Protein AF-A0A075WF54-F1 (afdb_monomer)

pLDDT: mean 79.25, std 18.61, range [44.06, 97.56]

Mean predicted aligned error: 13.79 Å

Nearest PDB structures (foldseek):
  7bg0-assembly2_D  TM=6.593E-01  e=1.078E-01  Escherichia coli K-12
  7ffw-assembly1_A  TM=6.593E-01  e=3.622E-01  Salmonella enterica
  4hi0-assembly1_F  TM=4.135E-01  e=1.727E-01  Helicobacter pylori 26695
  6les-assembly2_Y  TM=5.781E-01  e=9.295E-01  Escherichia coli K-12
  4h6d-assembly4_E  TM=5.576E-01  e=1.822E+00  Saccharomyces cerevisiae

Radius of gyration: 27.82 Å; Cα contacts (8 Å, |Δi|>4): 77; chains: 1; bounding box: 36×32×85 Å

Structure (mmCIF, N/CA/C/O backbone):
data_AF-A0A075WF54-F1
#
_entry.id   AF-A0A075WF54-F1
#
loop_
_atom_site.group_PDB
_atom_site.id
_atom_site.type_symbol
_atom_site.label_atom_id
_atom_site.label_alt_id
_atom_site.label_comp_id
_atom_site.label_asym_id
_atom_site.label_entity_id
_atom_site.label_seq_id
_atom_site.pdbx_PDB_ins_code
_atom_site.Cartn_x
_atom_site.Cartn_y
_atom_site.Cartn_z
_atom_site.occupancy
_atom_site.B_iso_or_equiv
_atom_site.auth_seq_id
_atom_site.auth_comp_id
_atom_site.auth_asym_id
_atom_site.auth_atom_id
_atom_site.pdbx_PDB_model_num
ATOM 1 N N . MET A 1 1 ? -9.597 9.636 71.394 1.00 44.06 1 MET A N 1
ATOM 2 C CA . MET A 1 1 ? -9.321 10.263 70.079 1.00 44.06 1 MET A CA 1
ATOM 3 C C . MET A 1 1 ? -7.889 10.801 70.082 1.00 44.06 1 MET A C 1
ATOM 5 O O . MET A 1 1 ? -7.624 11.693 70.884 1.00 44.06 1 MET A O 1
ATOM 9 N N . PRO A 1 2 ? -6.939 10.265 69.292 1.00 48.75 2 PRO A N 1
ATOM 10 C CA . PRO A 1 2 ? -5.568 10.771 69.297 1.00 48.75 2 PRO A CA 1
ATOM 11 C C . PRO A 1 2 ? -5.488 12.082 68.504 1.00 48.75 2 PRO A C 1
ATOM 13 O O . PRO A 1 2 ? -5.883 12.140 67.342 1.00 48.75 2 PRO A O 1
ATOM 16 N N . ARG A 1 3 ? -4.985 13.148 69.136 1.00 51.97 3 ARG A N 1
ATOM 17 C CA . ARG A 1 3 ? -4.821 14.472 68.519 1.00 51.97 3 ARG A CA 1
ATOM 18 C C . ARG A 1 3 ? -3.663 14.448 67.515 1.00 51.97 3 ARG A C 1
ATOM 20 O O . ARG A 1 3 ? -2.526 14.148 67.869 1.00 51.97 3 ARG A O 1
ATOM 27 N N . LEU A 1 4 ? -3.961 14.759 66.255 1.00 55.91 4 LEU A N 1
ATOM 28 C CA . LEU A 1 4 ? -2.984 14.855 65.170 1.00 55.91 4 LEU A CA 1
ATOM 29 C C . LEU A 1 4 ? -2.220 16.181 65.280 1.00 55.91 4 LEU A C 1
ATOM 31 O O . LEU A 1 4 ? -2.729 17.245 64.938 1.00 55.91 4 LEU A O 1
ATOM 35 N N . THR A 1 5 ? -0.988 16.129 65.783 1.00 66.94 5 THR A N 1
ATOM 36 C CA . THR A 1 5 ? -0.117 17.306 65.895 1.00 66.94 5 THR A CA 1
ATOM 37 C C . THR A 1 5 ? 0.575 17.589 64.558 1.00 66.94 5 THR A C 1
ATOM 39 O O . THR A 1 5 ? 1.062 16.666 63.903 1.00 66.94 5 THR A O 1
ATOM 42 N N . ARG A 1 6 ? 0.675 18.877 64.188 1.00 57.94 6 ARG A N 1
ATOM 43 C CA . ARG A 1 6 ? 1.196 19.433 62.912 1.00 57.94 6 ARG A CA 1
ATOM 44 C C . ARG A 1 6 ? 2.512 18.822 62.390 1.00 57.94 6 ARG A C 1
ATOM 46 O O . ARG A 1 6 ? 2.779 18.858 61.197 1.00 57.94 6 ARG A O 1
ATOM 53 N N . ARG A 1 7 ? 3.308 18.196 63.260 1.00 54.88 7 ARG A N 1
ATOM 54 C CA . ARG A 1 7 ? 4.573 17.516 62.927 1.00 54.88 7 ARG A CA 1
ATOM 55 C C . ARG A 1 7 ? 4.382 16.196 62.161 1.00 54.88 7 ARG A C 1
ATOM 57 O O . ARG A 1 7 ? 5.291 15.783 61.455 1.00 54.88 7 ARG A O 1
ATOM 64 N N . ARG A 1 8 ? 3.202 15.564 62.234 1.00 53.66 8 ARG A N 1
ATOM 65 C CA . ARG A 1 8 ? 2.876 14.354 61.448 1.00 53.66 8 ARG A CA 1
ATOM 66 C C . ARG A 1 8 ? 2.476 14.661 59.998 1.00 53.66 8 ARG A C 1
ATOM 68 O O . ARG A 1 8 ? 2.565 13.776 59.159 1.00 53.66 8 ARG A O 1
ATOM 75 N N . PHE A 1 9 ? 2.092 15.904 59.695 1.00 49.25 9 PHE A N 1
ATOM 76 C CA . PHE A 1 9 ? 1.715 16.326 58.339 1.00 49.25 9 PHE A CA 1
ATOM 77 C C . PHE A 1 9 ? 2.932 16.493 57.415 1.00 49.25 9 PHE A C 1
ATOM 79 O O . PHE A 1 9 ? 2.877 16.132 56.245 1.00 49.25 9 PHE A O 1
ATOM 86 N N . ILE A 1 10 ? 4.061 16.967 57.955 1.00 54.34 10 ILE A N 1
ATOM 87 C CA . ILE A 1 10 ? 5.295 17.181 57.180 1.00 54.34 10 ILE A CA 1
ATOM 88 C C . ILE A 1 10 ? 5.972 15.842 56.826 1.00 54.34 10 ILE A C 1
ATOM 90 O O . ILE A 1 10 ? 6.534 15.703 55.744 1.00 54.34 10 ILE A O 1
ATOM 94 N N . GLY A 1 11 ? 5.844 14.821 57.683 1.00 47.84 11 GLY A N 1
ATOM 95 C CA . GLY A 1 11 ? 6.368 13.478 57.403 1.00 47.84 11 GLY A CA 1
ATOM 96 C C . GLY A 1 11 ? 5.648 12.745 56.263 1.00 47.84 11 GLY A C 1
ATOM 97 O O . GLY A 1 11 ? 6.269 11.943 55.574 1.00 47.84 11 GLY A O 1
ATOM 98 N N . LEU A 1 12 ? 4.365 13.042 56.018 1.00 51.84 12 LEU A N 1
ATOM 99 C CA . LEU A 1 12 ? 3.593 12.404 54.944 1.00 51.84 12 LEU A CA 1
ATOM 100 C C . LEU A 1 12 ? 3.890 13.026 53.566 1.00 51.84 12 LEU A C 1
ATOM 102 O O . LEU A 1 12 ? 3.935 12.317 52.565 1.00 51.84 12 LEU A O 1
ATOM 106 N N . ALA A 1 13 ? 4.156 14.337 53.514 1.00 48.44 13 ALA A N 1
ATOM 107 C CA . ALA A 1 13 ? 4.501 15.041 52.275 1.00 48.44 13 ALA A CA 1
ATOM 108 C C . ALA A 1 13 ? 5.890 14.648 51.731 1.00 48.44 13 ALA A C 1
ATOM 110 O O . ALA A 1 13 ? 6.078 14.561 50.518 1.00 48.44 13 ALA A O 1
ATOM 111 N N . ALA A 1 14 ? 6.846 14.334 52.614 1.00 48.22 14 ALA A N 1
ATOM 112 C CA . ALA A 1 14 ? 8.174 13.862 52.215 1.00 48.22 14 ALA A CA 1
ATOM 113 C C . ALA A 1 14 ? 8.159 12.438 51.618 1.00 48.22 14 ALA A C 1
ATOM 115 O O . ALA A 1 14 ? 8.975 12.129 50.752 1.00 48.22 14 ALA A O 1
ATOM 116 N N . GLY A 1 15 ? 7.204 11.590 52.021 1.00 45.97 15 GLY A N 1
ATOM 117 C CA . GLY A 1 15 ? 7.038 10.244 51.458 1.00 45.97 15 GLY A CA 1
ATOM 118 C C . GLY A 1 15 ? 6.488 10.237 50.027 1.00 45.97 15 GLY A C 1
ATOM 119 O O . GLY A 1 15 ? 6.835 9.362 49.240 1.00 45.97 15 GLY A O 1
ATOM 120 N N . VAL A 1 16 ? 5.681 11.238 49.659 1.00 52.50 16 VAL A N 1
ATOM 121 C CA . VAL A 1 16 ? 5.115 11.367 48.302 1.00 52.50 16 VAL A CA 1
ATOM 122 C C . VAL A 1 16 ? 6.106 12.038 47.339 1.00 52.50 16 VAL A C 1
ATOM 124 O O . VAL A 1 16 ? 6.164 11.669 46.169 1.00 52.50 16 VAL A O 1
ATOM 127 N N . ALA A 1 17 ? 6.948 12.957 47.828 1.00 48.94 17 ALA A N 1
ATOM 128 C CA . ALA A 1 17 ? 7.969 13.627 47.015 1.00 48.94 17 ALA A CA 1
ATOM 129 C C . ALA A 1 17 ? 9.198 12.746 46.703 1.00 48.94 17 ALA A C 1
ATOM 131 O O . ALA A 1 17 ? 9.833 12.924 45.668 1.00 48.94 17 ALA A O 1
ATOM 132 N N . GLY A 1 18 ? 9.531 11.771 47.558 1.00 44.22 18 GLY A N 1
ATOM 133 C CA . GLY A 1 18 ? 10.636 10.835 47.299 1.00 44.22 18 GLY A CA 1
ATOM 134 C C . GLY A 1 18 ? 10.348 9.822 46.182 1.00 44.22 18 GLY A C 1
ATOM 135 O O . GLY A 1 18 ? 11.273 9.313 45.552 1.00 44.22 18 GLY A O 1
ATOM 136 N N . MET A 1 19 ? 9.070 9.559 45.891 1.00 49.59 19 MET A N 1
ATOM 137 C CA . MET A 1 19 ? 8.655 8.552 44.908 1.00 49.59 19 MET A CA 1
ATOM 138 C C . MET A 1 19 ? 8.728 9.048 43.454 1.00 49.59 19 MET A C 1
ATOM 140 O O . MET A 1 19 ? 8.779 8.240 42.530 1.00 49.59 19 MET A O 1
ATOM 144 N N . THR A 1 20 ? 8.791 10.364 43.228 1.00 53.38 20 THR A N 1
ATOM 145 C CA . THR A 1 20 ? 8.937 10.947 41.883 1.00 53.38 20 THR A CA 1
ATOM 146 C C . THR A 1 20 ? 10.392 11.053 41.421 1.00 53.38 20 THR A C 1
ATOM 148 O O . THR A 1 20 ? 10.628 11.159 40.220 1.00 53.38 20 THR A O 1
ATOM 151 N N . LEU A 1 21 ? 11.372 10.978 42.332 1.00 53.31 21 LEU A N 1
ATOM 152 C CA . LEU A 1 21 ? 12.786 11.236 42.025 1.00 53.31 21 LEU A CA 1
ATOM 153 C C . LEU A 1 21 ? 13.652 9.988 41.771 1.00 53.31 21 LEU A C 1
ATOM 155 O O . LEU A 1 21 ? 14.754 10.148 41.259 1.00 53.31 21 LEU A O 1
ATOM 159 N N . PHE A 1 22 ? 13.183 8.764 42.057 1.00 53.12 22 PHE A N 1
ATOM 160 C CA . PHE A 1 22 ? 14.016 7.553 41.886 1.00 53.12 22 PHE A CA 1
ATOM 161 C C . PHE A 1 22 ? 13.331 6.307 41.301 1.00 53.12 22 PHE A C 1
ATOM 163 O O . PHE A 1 22 ? 13.990 5.290 41.104 1.00 53.12 22 PHE A O 1
ATOM 170 N N . GLY A 1 23 ? 12.035 6.353 40.986 1.00 49.38 23 GLY A N 1
ATOM 171 C CA . GLY A 1 23 ? 11.283 5.144 40.629 1.00 49.38 23 GLY A CA 1
ATOM 172 C C . GLY A 1 23 ? 10.162 5.374 39.631 1.00 49.38 23 GLY A C 1
ATOM 173 O O . GLY A 1 23 ? 9.151 4.681 39.689 1.00 49.38 23 GLY A O 1
ATOM 174 N N . GLY A 1 24 ? 10.313 6.347 38.728 1.00 53.34 24 GLY A N 1
ATOM 175 C CA . GLY A 1 24 ? 9.425 6.480 37.580 1.00 53.34 24 GLY A CA 1
ATOM 176 C C . GLY A 1 24 ? 9.579 5.250 36.697 1.00 53.34 24 GLY A C 1
ATOM 177 O O . GLY A 1 24 ? 10.415 5.241 35.796 1.00 53.34 24 GLY A O 1
ATOM 178 N N . LEU A 1 25 ? 8.809 4.203 36.998 1.00 56.12 25 LEU A N 1
ATOM 179 C CA . LEU A 1 25 ? 8.656 3.010 36.187 1.00 56.12 25 LEU A CA 1
ATOM 180 C C . LEU A 1 25 ? 8.301 3.504 34.781 1.00 56.12 25 LEU A C 1
ATOM 182 O O . LEU A 1 25 ? 7.163 3.890 34.511 1.00 56.12 25 LEU A O 1
ATOM 186 N N . ARG A 1 26 ? 9.295 3.566 33.888 1.00 63.31 26 ARG A N 1
ATOM 187 C CA . ARG A 1 26 ? 9.062 3.734 32.458 1.00 63.31 26 ARG A CA 1
ATOM 188 C C . ARG A 1 26 ? 8.430 2.430 32.013 1.00 63.31 26 ARG A C 1
ATOM 190 O O . ARG A 1 26 ? 9.117 1.547 31.513 1.00 63.31 26 ARG A O 1
ATOM 197 N N . MET A 1 27 ? 7.131 2.286 32.276 1.00 65.56 27 MET A N 1
ATOM 198 C CA . MET A 1 27 ? 6.340 1.252 31.642 1.00 65.56 27 MET A CA 1
ATOM 199 C C . MET A 1 27 ? 6.594 1.426 30.148 1.00 65.56 27 MET A C 1
ATOM 201 O O . MET A 1 27 ? 6.356 2.527 29.632 1.00 65.56 27 MET A O 1
ATOM 205 N N . PRO A 1 28 ? 7.146 0.417 29.454 1.00 62.44 28 PRO A N 1
ATOM 206 C CA . PRO A 1 28 ? 7.170 0.470 28.011 1.00 62.44 28 PRO A CA 1
ATOM 207 C C . PRO A 1 28 ? 5.717 0.685 27.604 1.00 62.44 28 PRO A C 1
ATOM 209 O O . PRO A 1 28 ? 4.848 -0.116 27.947 1.00 62.44 28 PRO A O 1
ATOM 212 N N . LYS A 1 29 ? 5.431 1.825 26.963 1.00 60.81 29 LYS A N 1
ATOM 213 C CA . LYS A 1 29 ? 4.154 2.022 26.284 1.00 60.81 29 LYS A CA 1
ATOM 214 C C . LYS A 1 29 ? 4.052 0.821 25.361 1.00 60.81 29 LYS A C 1
ATOM 216 O O . LYS A 1 29 ? 4.846 0.725 24.424 1.00 60.81 29 LYS A O 1
ATOM 221 N N . ALA A 1 30 ? 3.165 -0.118 25.685 1.00 58.69 30 ALA A N 1
ATOM 222 C CA . ALA A 1 30 ? 2.832 -1.194 24.780 1.00 58.69 30 ALA A CA 1
ATOM 223 C C . ALA A 1 30 ? 2.443 -0.493 23.482 1.00 58.69 30 ALA A C 1
ATOM 225 O O . ALA A 1 30 ? 1.476 0.271 23.444 1.00 58.69 30 ALA A O 1
ATOM 226 N N . ARG A 1 31 ? 3.299 -0.620 22.467 1.00 56.88 31 ARG A N 1
ATOM 227 C CA . ARG A 1 31 ? 2.991 -0.159 21.123 1.00 56.88 31 ARG A CA 1
ATOM 228 C C . ARG A 1 31 ? 1.819 -1.044 20.739 1.00 56.88 31 ARG A C 1
ATOM 230 O O . ARG A 1 31 ? 2.020 -2.232 20.509 1.00 56.88 31 ARG A O 1
ATOM 237 N N . ALA A 1 32 ? 0.602 -0.508 20.818 1.00 57.72 32 ALA A N 1
ATOM 238 C CA . ALA A 1 32 ? -0.530 -1.156 20.187 1.00 57.72 32 ALA A CA 1
ATOM 239 C C . ALA A 1 32 ? -0.068 -1.410 18.753 1.00 57.72 32 ALA A C 1
ATOM 241 O O . ALA A 1 32 ? 0.356 -0.461 18.088 1.00 57.72 32 ALA A O 1
ATOM 242 N N . ALA A 1 33 ? 0.003 -2.680 18.350 1.00 60.16 33 ALA A N 1
ATOM 243 C CA . ALA A 1 33 ? 0.244 -2.998 16.956 1.00 60.16 33 ALA A CA 1
ATOM 244 C C . ALA A 1 33 ? -0.790 -2.187 16.170 1.00 60.16 33 ALA A C 1
ATOM 246 O O . ALA A 1 33 ? -1.980 -2.237 16.488 1.00 60.16 33 ALA A O 1
ATOM 247 N N . GLU A 1 34 ? -0.326 -1.329 15.262 1.00 63.62 34 GLU A N 1
ATOM 248 C CA . GLU A 1 34 ? -1.224 -0.654 14.336 1.00 63.62 34 GLU A CA 1
ATOM 249 C C . GLU A 1 34 ? -1.918 -1.783 13.574 1.00 63.62 34 GLU A C 1
ATOM 251 O O . GLU A 1 34 ? -1.291 -2.459 12.766 1.00 63.62 34 GLU A O 1
ATOM 256 N N . ASN A 1 35 ? -3.184 -2.059 13.898 1.00 76.25 35 ASN A N 1
ATOM 257 C CA . ASN A 1 35 ? -3.984 -3.103 13.251 1.00 76.25 35 ASN A CA 1
ATOM 258 C C . ASN A 1 35 ? -4.421 -2.644 11.849 1.00 76.25 35 ASN A C 1
ATOM 260 O O . ASN A 1 35 ? -5.593 -2.763 11.490 1.00 76.25 35 ASN A O 1
ATOM 264 N N . SER A 1 36 ? -3.504 -2.049 11.088 1.00 89.56 36 SER A N 1
ATOM 265 C CA . SER A 1 36 ? -3.737 -1.574 9.733 1.00 89.56 36 SER A CA 1
ATOM 266 C C . SER A 1 36 ? -3.052 -2.485 8.731 1.00 89.56 36 SER A C 1
ATOM 268 O O . SER A 1 36 ? -1.879 -2.795 8.917 1.00 89.56 36 SER A O 1
ATOM 270 N N . LEU A 1 37 ? -3.761 -2.850 7.667 1.00 94.19 37 LEU A N 1
ATOM 271 C CA . LEU A 1 37 ? -3.199 -3.538 6.512 1.00 94.19 37 LEU A CA 1
ATOM 272 C C . LEU A 1 37 ? -2.951 -2.504 5.415 1.00 94.19 37 LEU A C 1
ATOM 274 O O . LEU A 1 37 ? -3.898 -1.856 4.969 1.00 94.19 37 LEU A O 1
ATOM 278 N N . LYS A 1 38 ? -1.699 -2.344 4.989 1.00 95.69 38 LYS A N 1
ATOM 279 C CA . LYS A 1 38 ? -1.307 -1.402 3.935 1.00 95.69 38 LYS A CA 1
ATOM 280 C C . LYS A 1 38 ? -1.007 -2.153 2.646 1.00 95.69 38 LYS A C 1
ATOM 282 O O . LYS A 1 38 ? -0.046 -2.920 2.581 1.00 95.69 38 LYS A O 1
ATOM 287 N N . ILE A 1 39 ? -1.811 -1.903 1.622 1.00 96.69 39 ILE A N 1
ATOM 288 C CA . ILE A 1 39 ? -1.718 -2.533 0.305 1.00 96.69 39 ILE A CA 1
ATOM 289 C C . ILE A 1 39 ? -1.401 -1.454 -0.727 1.00 96.69 39 ILE A C 1
ATOM 291 O O . ILE A 1 39 ? -2.022 -0.394 -0.707 1.00 96.69 39 ILE A O 1
ATOM 295 N N . TRP A 1 40 ? -0.459 -1.732 -1.627 1.00 96.38 40 TRP A N 1
ATOM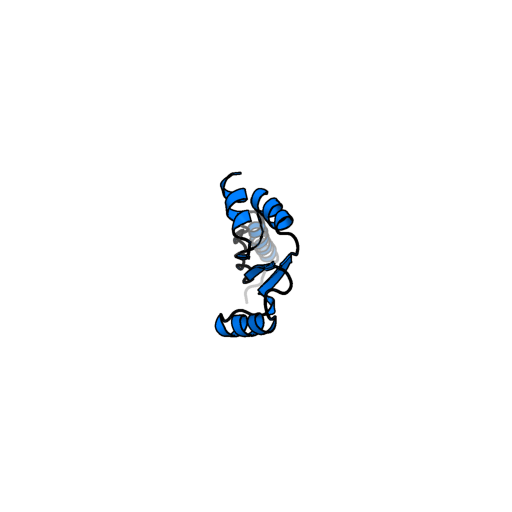 296 C CA . TRP A 1 40 ? -0.178 -0.884 -2.783 1.00 96.38 40 TRP A CA 1
ATOM 297 C C . TRP A 1 40 ? -0.390 -1.673 -4.075 1.00 96.38 40 TRP A C 1
ATOM 299 O O . TRP A 1 40 ? 0.293 -2.676 -4.304 1.00 96.38 40 TRP A O 1
ATOM 309 N N . ASN A 1 41 ? -1.351 -1.252 -4.898 1.00 96.81 41 ASN A N 1
ATOM 310 C CA . ASN A 1 41 ? -1.725 -1.949 -6.129 1.00 96.81 41 ASN A CA 1
ATOM 311 C C . ASN A 1 41 ? -1.745 -1.026 -7.351 1.00 96.81 41 ASN A C 1
ATOM 313 O O . ASN A 1 41 ? -1.712 0.191 -7.222 1.00 96.81 41 ASN A O 1
ATOM 317 N N . TRP A 1 42 ? -1.830 -1.618 -8.538 1.00 95.69 42 TRP A N 1
ATOM 318 C CA . TRP A 1 42 ? -2.082 -0.883 -9.767 1.00 95.69 42 TRP A CA 1
ATOM 319 C C . TRP A 1 42 ? -3.459 -0.212 -9.735 1.00 95.69 42 TRP A C 1
ATOM 321 O O . TRP A 1 42 ? -4.434 -0.826 -9.286 1.00 95.69 42 TRP A O 1
ATOM 331 N N . SER A 1 43 ? -3.548 1.017 -10.240 1.00 95.31 43 SER A N 1
ATOM 332 C CA . SER A 1 43 ? -4.807 1.761 -10.276 1.00 95.31 43 SER A CA 1
ATOM 333 C C . SER A 1 43 ? -5.893 1.032 -11.063 1.00 95.31 43 SER A C 1
ATOM 335 O O . SER A 1 43 ? -5.623 0.427 -12.106 1.00 95.31 43 SER A O 1
ATOM 337 N N . TYR A 1 44 ? -7.135 1.107 -10.579 1.00 93.31 44 TYR A N 1
ATOM 338 C CA . TYR A 1 44 ? -8.313 0.480 -11.201 1.00 93.31 44 TYR A CA 1
ATOM 339 C C . TYR A 1 44 ? -8.242 -1.052 -11.358 1.00 93.31 44 TYR A C 1
ATOM 341 O O . TYR A 1 44 ? -8.965 -1.628 -12.173 1.00 93.31 44 TYR A O 1
ATOM 349 N N . TYR A 1 45 ? -7.374 -1.735 -10.605 1.00 95.06 45 TYR A N 1
ATOM 350 C CA . TYR A 1 45 ? -7.170 -3.184 -10.741 1.00 95.06 45 TYR A CA 1
ATOM 351 C C . TYR A 1 45 ? -8.023 -4.029 -9.780 1.00 95.06 45 TYR A C 1
ATOM 353 O O . TYR A 1 45 ? -8.053 -5.255 -9.893 1.00 95.06 45 TYR A O 1
ATOM 361 N N . ILE A 1 46 ? -8.722 -3.398 -8.834 1.00 95.50 46 ILE A N 1
ATOM 362 C CA . ILE A 1 46 ? -9.661 -4.064 -7.927 1.00 95.50 46 ILE A CA 1
ATOM 363 C C . ILE A 1 46 ? -11.030 -3.386 -7.979 1.00 95.50 46 ILE A C 1
ATOM 365 O O . ILE A 1 46 ? -11.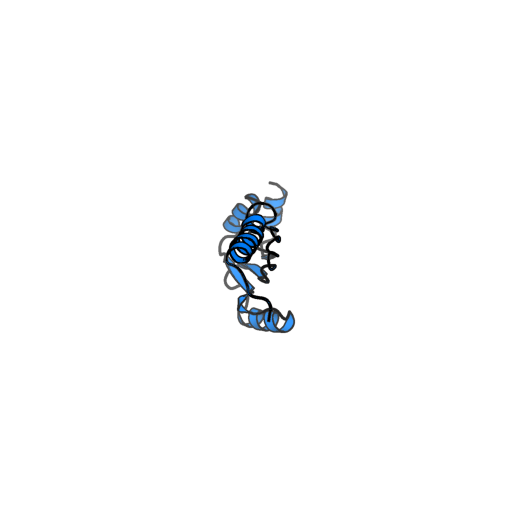135 -2.188 -8.225 1.00 95.50 46 ILE A O 1
ATOM 369 N N . ASP A 1 47 ? -12.073 -4.158 -7.694 1.00 96.38 47 ASP A N 1
ATOM 370 C CA . ASP A 1 47 ? -13.365 -3.609 -7.295 1.00 96.38 47 ASP A CA 1
ATOM 371 C C . ASP A 1 47 ? -13.315 -3.239 -5.802 1.00 96.38 47 ASP A C 1
ATOM 373 O O . ASP A 1 47 ? -13.031 -4.091 -4.955 1.00 96.38 47 ASP A O 1
ATOM 377 N N . GLU A 1 48 ? -13.586 -1.976 -5.464 1.00 93.06 48 GLU A N 1
ATOM 378 C CA . GLU A 1 48 ? -13.556 -1.480 -4.082 1.00 93.06 48 GLU A CA 1
ATOM 379 C C . GLU A 1 48 ? -14.487 -2.258 -3.137 1.00 93.06 48 GLU A C 1
ATOM 381 O O . GLU A 1 48 ? -14.171 -2.384 -1.948 1.00 93.06 48 GLU A O 1
ATOM 386 N N . ALA A 1 49 ? -15.584 -2.834 -3.645 1.00 95.88 49 ALA A N 1
ATOM 387 C CA . ALA A 1 49 ? -16.510 -3.640 -2.847 1.00 95.88 49 ALA A CA 1
ATOM 388 C C . ALA A 1 49 ? -15.845 -4.905 -2.272 1.00 95.88 49 ALA A C 1
ATOM 390 O O . ALA A 1 49 ? -16.181 -5.349 -1.171 1.00 95.88 49 ALA A O 1
ATOM 391 N N . LEU A 1 50 ? -14.831 -5.449 -2.955 1.00 96.81 50 LEU A N 1
ATOM 392 C CA . LEU A 1 50 ? -14.083 -6.615 -2.474 1.00 96.81 50 LEU A CA 1
ATOM 393 C C . LEU A 1 50 ? -13.260 -6.302 -1.220 1.00 96.81 50 LEU A C 1
ATOM 395 O O . LEU A 1 50 ? -12.973 -7.207 -0.435 1.00 96.81 50 LEU A O 1
ATOM 399 N N . LEU A 1 51 ? -12.894 -5.037 -0.993 1.00 96.12 51 LEU A N 1
ATOM 400 C CA . LEU A 1 51 ? -12.203 -4.627 0.232 1.00 96.12 51 LEU A CA 1
ATOM 401 C C . LEU A 1 51 ? -13.145 -4.664 1.443 1.00 96.12 51 LEU A C 1
ATOM 403 O O . LEU A 1 51 ? -12.704 -4.995 2.546 1.00 96.12 51 LEU A O 1
ATOM 407 N N . ASP A 1 52 ? -14.432 -4.370 1.246 1.00 96.31 52 ASP A N 1
ATOM 408 C CA . ASP A 1 52 ? -15.455 -4.478 2.292 1.00 96.31 52 ASP A CA 1
ATOM 409 C C . ASP A 1 52 ? -15.738 -5.944 2.629 1.00 96.31 52 ASP A C 1
ATOM 411 O O . ASP A 1 52 ? -15.777 -6.324 3.804 1.00 96.31 52 ASP A O 1
ATOM 415 N N . GLU A 1 53 ? -15.862 -6.790 1.604 1.00 97.56 53 GLU A N 1
ATOM 416 C CA . GLU A 1 53 ? -16.009 -8.233 1.787 1.00 97.56 53 GLU A CA 1
ATOM 417 C C . GLU A 1 53 ? -14.796 -8.832 2.499 1.00 97.56 53 GLU A C 1
ATOM 419 O O . GLU A 1 53 ? -14.956 -9.595 3.456 1.00 97.56 53 GLU A O 1
ATOM 424 N N . PHE A 1 54 ? -13.584 -8.461 2.086 1.00 96.25 54 PHE A N 1
ATOM 425 C CA . PHE A 1 54 ? -12.359 -8.908 2.737 1.00 96.25 54 PHE A CA 1
ATOM 426 C C . PHE A 1 54 ? -12.305 -8.466 4.203 1.00 96.25 54 PHE A C 1
ATOM 428 O O . PHE A 1 54 ? -12.011 -9.292 5.064 1.00 96.25 54 PHE A O 1
ATOM 435 N N . ALA A 1 55 ? -12.645 -7.210 4.511 1.00 95.19 55 ALA A N 1
ATOM 436 C CA . ALA A 1 55 ? -12.703 -6.708 5.885 1.00 95.19 55 ALA A CA 1
ATOM 437 C C . ALA A 1 55 ? -13.640 -7.557 6.764 1.00 95.19 55 ALA A C 1
ATOM 439 O O . ALA A 1 55 ? -13.261 -7.977 7.863 1.00 95.19 55 ALA A O 1
ATOM 440 N N . ALA A 1 56 ? -14.832 -7.877 6.252 1.00 96.00 56 ALA A N 1
ATOM 441 C CA . ALA A 1 56 ? -15.805 -8.713 6.949 1.00 96.00 56 ALA A CA 1
ATOM 442 C C . ALA A 1 56 ? -15.298 -10.148 7.177 1.00 96.00 56 ALA A C 1
ATOM 444 O O . ALA A 1 56 ? -15.426 -10.672 8.285 1.00 96.00 56 ALA A O 1
ATOM 445 N N . HIS A 1 57 ? -14.691 -10.772 6.163 1.00 96.19 57 HIS A N 1
ATOM 446 C CA . HIS A 1 57 ? -14.183 -12.146 6.253 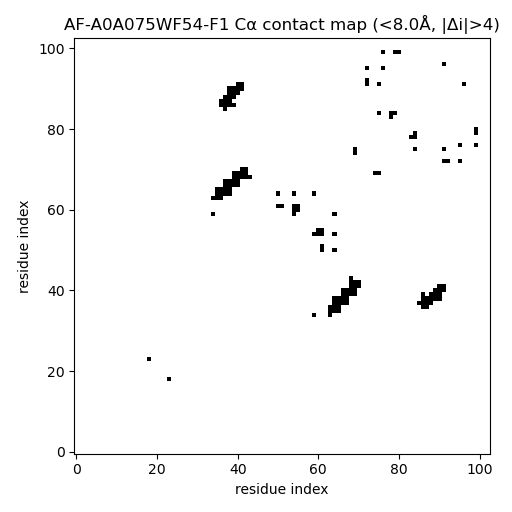1.00 96.19 57 HIS A CA 1
ATOM 447 C C . HIS A 1 57 ? -12.933 -12.265 7.131 1.00 96.19 57 HIS A C 1
ATOM 449 O O . HIS A 1 57 ? -12.809 -13.212 7.906 1.00 96.19 57 HIS A O 1
ATOM 455 N N . ALA A 1 58 ? -12.008 -11.311 7.026 1.00 93.50 58 ALA A N 1
ATOM 456 C CA . ALA A 1 58 ? -10.769 -11.293 7.797 1.00 93.50 58 ALA A CA 1
ATOM 457 C C . ALA A 1 58 ? -10.974 -10.809 9.245 1.00 93.50 58 ALA A C 1
ATOM 459 O O . ALA A 1 58 ? -10.061 -10.921 10.063 1.00 93.50 58 ALA A O 1
ATOM 460 N N . GLY A 1 59 ? -12.155 -10.273 9.577 1.00 92.56 59 GLY A N 1
ATOM 461 C CA . GLY A 1 59 ? -12.456 -9.744 10.907 1.00 92.56 59 GLY A CA 1
ATOM 462 C C . GLY A 1 59 ? -11.673 -8.473 11.244 1.00 92.56 59 GLY A C 1
ATOM 463 O O . GLY A 1 59 ? -11.453 -8.185 12.422 1.00 92.56 59 GLY A O 1
ATOM 464 N N . ILE A 1 60 ? -11.243 -7.721 10.227 1.00 91.62 60 ILE A N 1
ATOM 465 C CA . ILE A 1 60 ? -10.540 -6.445 10.393 1.00 91.62 60 ILE A CA 1
ATOM 466 C C . ILE A 1 60 ? -11.465 -5.279 10.021 1.00 91.62 60 ILE A C 1
ATOM 468 O O . ILE A 1 60 ? -12.261 -5.398 9.090 1.00 91.62 60 ILE A O 1
ATOM 472 N N . PRO A 1 61 ? -11.400 -4.129 10.713 1.00 93.25 61 PRO A N 1
ATOM 473 C CA . PRO A 1 61 ? -12.186 -2.963 10.327 1.00 93.25 61 PRO A CA 1
ATOM 474 C C . PRO A 1 61 ? -11.814 -2.474 8.922 1.00 93.25 61 PRO A C 1
ATOM 476 O O . PRO A 1 61 ? -10.640 -2.281 8.626 1.00 93.25 61 PRO A O 1
ATOM 479 N N . ARG A 1 62 ? -12.799 -2.155 8.074 1.00 94.44 62 ARG A N 1
ATOM 480 C CA . ARG A 1 62 ? -12.542 -1.621 6.722 1.00 94.44 62 ARG A CA 1
ATOM 481 C C . ARG A 1 62 ? -11.644 -0.380 6.714 1.00 94.44 62 ARG A C 1
ATOM 483 O O . ARG A 1 62 ? -10.784 -0.240 5.852 1.00 94.44 62 ARG A O 1
ATOM 490 N N . VAL A 1 63 ? -11.821 0.493 7.707 1.00 93.88 63 VAL A N 1
ATOM 491 C CA . VAL A 1 63 ? -11.035 1.726 7.895 1.00 93.88 63 VAL A CA 1
ATOM 492 C C . VAL A 1 63 ? -9.566 1.475 8.229 1.00 93.88 63 VAL A C 1
ATOM 494 O O . VAL A 1 63 ? -8.765 2.402 8.161 1.00 93.88 63 VAL A O 1
ATOM 497 N N . SER A 1 64 ? -9.207 0.253 8.629 1.00 94.19 64 SER A N 1
ATOM 498 C CA . SER A 1 64 ? -7.820 -0.117 8.880 1.00 94.19 64 SER A CA 1
ATOM 499 C C . SER A 1 64 ? -7.141 -0.727 7.652 1.00 94.19 64 SER A C 1
ATOM 501 O O . SER A 1 64 ? -5.935 -0.956 7.682 1.00 94.19 64 SER A O 1
ATOM 503 N N . ILE A 1 65 ? -7.869 -0.930 6.551 1.00 95.44 65 ILE A N 1
ATOM 504 C CA . ILE A 1 65 ? -7.281 -1.277 5.258 1.00 95.44 65 ILE A CA 1
ATOM 505 C C . ILE A 1 65 ? -6.934 0.024 4.537 1.00 95.44 65 ILE A C 1
ATOM 507 O O . ILE A 1 65 ? -7.819 0.747 4.078 1.00 95.44 65 ILE A O 1
ATOM 511 N N . VAL A 1 66 ? -5.640 0.312 4.439 1.00 95.62 66 VAL A N 1
ATOM 512 C CA . VAL A 1 66 ? -5.108 1.395 3.612 1.00 95.62 66 VAL A CA 1
ATOM 513 C C . VAL A 1 66 ? -4.780 0.795 2.256 1.00 95.62 66 VAL A C 1
ATOM 515 O O . VAL A 1 66 ? -3.903 -0.062 2.152 1.00 95.62 66 VAL A O 1
ATOM 518 N N . TYR A 1 67 ? -5.515 1.221 1.238 1.00 96.62 67 TYR A N 1
ATOM 519 C CA . TYR A 1 67 ? -5.344 0.759 -0.128 1.00 96.62 67 TYR A CA 1
ATOM 520 C C . TYR A 1 67 ? -4.894 1.938 -0.979 1.00 96.62 67 TYR A C 1
ATOM 522 O O . TYR A 1 67 ? -5.687 2.839 -1.245 1.00 96.62 67 TYR A O 1
ATOM 530 N N . ASP A 1 68 ? -3.619 1.938 -1.343 1.00 95.94 68 ASP A N 1
ATOM 531 C CA . ASP A 1 68 ? -3.047 2.944 -2.226 1.00 95.94 68 ASP A CA 1
ATOM 532 C C . ASP A 1 68 ? -2.896 2.373 -3.634 1.00 95.94 68 ASP A C 1
ATOM 534 O O . ASP A 1 68 ? -2.669 1.174 -3.828 1.00 95.94 68 ASP A O 1
ATOM 538 N N . GLU A 1 69 ? -2.979 3.260 -4.618 1.00 96.38 69 GLU A N 1
ATOM 539 C CA . GLU A 1 69 ? -2.856 2.922 -6.030 1.00 96.38 69 GLU A CA 1
ATOM 540 C C . GLU A 1 69 ? -1.587 3.531 -6.645 1.00 96.38 69 GLU A C 1
ATOM 542 O O . GLU A 1 69 ? -1.011 4.494 -6.124 1.00 96.38 69 GLU A O 1
ATOM 547 N N . TYR A 1 70 ? -1.109 2.948 -7.741 1.00 95.25 70 TYR A N 1
ATOM 548 C CA . TYR A 1 70 ? -0.075 3.532 -8.588 1.00 95.25 70 TYR A CA 1
ATOM 549 C C . TYR A 1 70 ? -0.345 3.276 -10.070 1.00 95.25 70 TYR A C 1
ATOM 551 O O . TYR A 1 70 ? -0.859 2.229 -10.460 1.00 95.25 70 TYR A O 1
ATOM 559 N N . ASP A 1 71 ? 0.110 4.218 -10.896 1.00 95.50 71 ASP A N 1
ATOM 560 C CA . ASP A 1 71 ? 0.035 4.131 -12.359 1.00 95.50 71 ASP A CA 1
ATOM 561 C C . ASP A 1 71 ? 1.384 3.787 -13.013 1.00 95.50 71 ASP A C 1
ATOM 56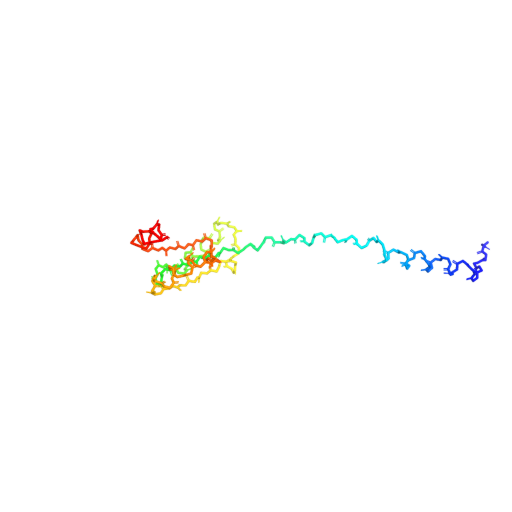3 O O . ASP A 1 71 ? 1.420 3.327 -14.153 1.00 95.50 71 ASP A O 1
ATOM 567 N N . ASP A 1 72 ? 2.499 4.022 -12.306 1.00 94.50 72 ASP A N 1
ATOM 568 C CA . ASP A 1 72 ? 3.860 3.769 -12.792 1.00 94.50 72 ASP A CA 1
ATOM 569 C C . ASP A 1 72 ? 4.643 2.875 -11.809 1.00 94.50 72 ASP A C 1
ATOM 571 O O . ASP A 1 72 ? 4.961 3.296 -10.691 1.00 94.50 72 ASP A O 1
ATOM 575 N N . PRO A 1 73 ? 5.008 1.648 -12.208 1.00 92.38 73 PRO A N 1
ATOM 576 C CA . PRO A 1 73 ? 5.708 0.707 -11.346 1.00 92.38 73 PRO A CA 1
ATOM 577 C C . PRO A 1 73 ? 7.156 1.118 -11.052 1.00 92.38 73 PRO A C 1
ATOM 579 O O . PRO A 1 73 ? 7.734 0.623 -10.083 1.00 92.38 73 PRO A O 1
ATOM 582 N N . ASN A 1 74 ? 7.748 2.053 -11.805 1.00 91.25 74 ASN A N 1
ATOM 583 C CA . ASN A 1 74 ? 9.066 2.595 -11.463 1.00 91.25 74 ASN A CA 1
ATOM 584 C C . ASN A 1 74 ? 9.030 3.380 -10.143 1.00 91.25 74 ASN A C 1
ATOM 586 O O . ASN A 1 74 ? 9.998 3.356 -9.385 1.00 91.25 74 ASN A O 1
ATOM 590 N N . VAL A 1 75 ? 7.898 4.018 -9.822 1.00 91.19 75 VAL A N 1
ATOM 591 C CA . VAL A 1 75 ? 7.697 4.705 -8.534 1.00 91.19 75 VAL A CA 1
ATOM 592 C C . VAL A 1 75 ? 7.730 3.702 -7.381 1.00 91.19 75 VAL A C 1
ATOM 594 O O . VAL A 1 75 ? 8.333 3.964 -6.336 1.00 91.19 75 VAL A O 1
ATOM 597 N N . VAL A 1 76 ? 7.114 2.534 -7.581 1.00 92.12 76 VAL A N 1
ATOM 598 C CA . VAL A 1 76 ? 7.149 1.433 -6.615 1.00 92.12 76 VAL A CA 1
ATOM 599 C C . VAL A 1 76 ? 8.575 0.928 -6.443 1.00 92.12 76 VAL A C 1
ATOM 601 O O . VAL A 1 76 ? 9.059 0.860 -5.312 1.00 92.12 76 VAL A O 1
ATOM 604 N N . LEU A 1 77 ? 9.270 0.646 -7.548 1.00 90.69 77 LEU A N 1
ATOM 605 C CA . LEU A 1 77 ? 10.649 0.160 -7.541 1.00 90.69 77 LEU A CA 1
ATOM 606 C C . LEU A 1 77 ? 11.581 1.094 -6.760 1.00 90.69 77 LEU A C 1
ATOM 608 O O . LEU A 1 77 ? 12.243 0.638 -5.831 1.00 90.69 77 LEU A O 1
ATOM 612 N N . SER A 1 78 ? 11.561 2.400 -7.040 1.00 90.69 78 SER A N 1
ATOM 613 C CA . SER A 1 78 ? 12.399 3.370 -6.318 1.00 90.69 78 SER A CA 1
ATOM 614 C C . SER A 1 78 ? 12.147 3.361 -4.805 1.00 90.69 78 SER A C 1
ATOM 616 O O . SER A 1 78 ? 13.064 3.564 -4.007 1.00 90.69 78 SER A O 1
ATOM 618 N N . ARG A 1 79 ? 10.904 3.108 -4.373 1.00 89.44 79 ARG A N 1
ATOM 619 C CA . ARG A 1 79 ? 10.558 3.034 -2.947 1.00 89.44 79 ARG A CA 1
ATOM 620 C C . ARG A 1 79 ? 10.979 1.711 -2.306 1.00 89.44 79 ARG A C 1
ATOM 622 O O . ARG A 1 79 ? 11.349 1.701 -1.130 1.00 89.44 79 ARG A O 1
ATOM 629 N N . LEU A 1 80 ? 10.937 0.616 -3.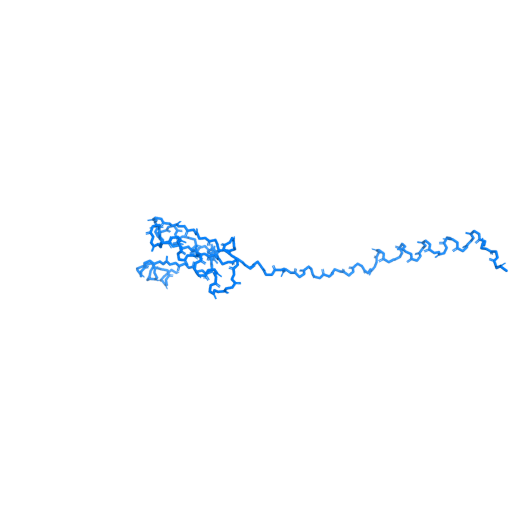064 1.00 88.38 80 LEU A N 1
ATOM 630 C CA . LEU A 1 80 ? 11.464 -0.684 -2.644 1.00 88.38 80 LEU A CA 1
ATOM 631 C C . LEU A 1 80 ? 12.992 -0.645 -2.503 1.00 88.38 80 LEU A C 1
ATOM 633 O O . LEU A 1 80 ? 13.510 -1.099 -1.484 1.00 88.38 80 LEU A O 1
ATOM 637 N N . GLU A 1 81 ? 13.703 -0.041 -3.457 1.00 88.94 81 GLU A N 1
ATOM 638 C CA . GLU A 1 81 ? 15.164 0.149 -3.425 1.00 88.94 81 GLU A CA 1
ATOM 639 C C . GLU A 1 81 ? 15.620 1.003 -2.234 1.00 88.94 81 GLU A C 1
ATOM 641 O O . GLU A 1 81 ? 16.648 0.728 -1.618 1.00 88.94 81 GLU A O 1
ATOM 646 N N . ALA A 1 82 ? 14.815 1.989 -1.822 1.00 89.31 82 ALA A N 1
ATOM 647 C CA . ALA A 1 82 ? 15.055 2.765 -0.602 1.00 89.31 82 ALA A CA 1
ATOM 648 C C . ALA A 1 82 ? 14.930 1.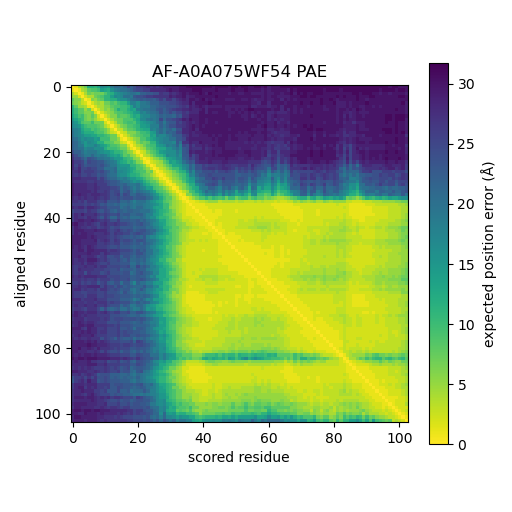937 0.703 1.00 89.31 82 ALA A C 1
ATOM 650 O O . ALA A 1 82 ? 15.159 2.459 1.799 1.00 89.31 82 ALA A O 1
ATOM 651 N N . GLY A 1 83 ? 14.554 0.655 0.616 1.00 81.81 83 GLY A N 1
ATOM 652 C CA . GLY A 1 83 ? 14.568 -0.317 1.712 1.00 81.81 83 GLY A CA 1
ATOM 653 C C . GLY A 1 83 ? 13.388 -0.230 2.682 1.00 81.81 83 GLY A C 1
ATOM 654 O O . GLY A 1 83 ? 13.350 -0.972 3.665 1.00 81.81 83 GLY A O 1
ATOM 655 N N . LYS A 1 84 ? 12.424 0.671 2.449 1.00 76.12 84 LYS A N 1
ATOM 656 C CA . LYS A 1 84 ? 11.203 0.807 3.262 1.00 76.12 84 LYS A CA 1
ATOM 657 C C . LYS A 1 84 ? 10.018 1.225 2.395 1.00 76.12 84 LYS A C 1
ATOM 659 O O . LYS A 1 84 ? 9.734 2.415 2.266 1.00 76.12 84 LYS A O 1
ATOM 664 N N . SER A 1 85 ? 9.278 0.241 1.882 1.00 84.56 85 SER A N 1
ATOM 665 C CA . SER A 1 85 ? 7.989 0.484 1.219 1.00 84.56 85 SER A CA 1
ATOM 666 C C . SER A 1 85 ? 7.011 1.197 2.159 1.00 84.56 85 SER A C 1
ATOM 668 O O . SER A 1 85 ? 6.349 2.153 1.767 1.00 84.56 85 SER A O 1
ATOM 670 N N . GLY A 1 86 ? 6.961 0.749 3.419 1.00 89.88 86 GLY A N 1
ATOM 671 C CA . GLY A 1 86 ? 5.911 1.126 4.364 1.00 89.88 86 GLY A CA 1
ATOM 672 C C . GLY A 1 86 ? 4.575 0.417 4.108 1.00 89.88 86 GLY A C 1
ATOM 673 O O . GLY A 1 86 ? 3.595 0.786 4.750 1.00 89.88 86 GLY A O 1
ATOM 674 N N . TYR A 1 87 ? 4.556 -0.577 3.213 1.00 94.19 87 TYR A N 1
ATOM 675 C CA . TYR A 1 87 ? 3.401 -1.399 2.843 1.00 94.19 87 TYR A CA 1
ATOM 676 C C . TYR A 1 87 ? 3.644 -2.863 3.203 1.00 94.19 87 TYR A C 1
ATOM 678 O O . TYR A 1 87 ? 4.775 -3.342 3.097 1.00 94.19 87 TYR A O 1
ATOM 686 N N . ASP A 1 88 ? 2.576 -3.561 3.579 1.00 94.00 88 ASP A N 1
ATOM 687 C CA . ASP A 1 88 ? 2.603 -4.984 3.922 1.00 94.00 88 ASP A CA 1
ATOM 688 C C . ASP A 1 88 ? 2.514 -5.858 2.668 1.00 94.00 88 ASP A C 1
ATOM 690 O O . ASP A 1 88 ? 3.172 -6.894 2.572 1.00 94.00 88 ASP A O 1
ATOM 694 N N . VAL A 1 89 ? 1.714 -5.423 1.690 1.00 94.25 89 VAL A N 1
ATOM 695 C CA . VAL A 1 89 ? 1.539 -6.098 0.402 1.00 94.25 89 VAL A CA 1
ATOM 696 C C . VAL A 1 89 ? 1.711 -5.081 -0.715 1.00 94.25 89 VAL A C 1
ATOM 698 O O . VAL A 1 89 ? 1.095 -4.018 -0.706 1.00 94.25 89 VAL A O 1
ATOM 701 N N . VAL A 1 90 ? 2.542 -5.420 -1.694 1.00 94.62 90 VAL A N 1
ATOM 702 C CA . VAL A 1 90 ? 2.741 -4.624 -2.903 1.00 94.62 90 VAL A CA 1
ATOM 703 C C . VAL A 1 90 ? 2.551 -5.553 -4.089 1.00 94.62 90 VAL A C 1
ATOM 705 O O . VAL A 1 90 ? 3.197 -6.597 -4.173 1.00 94.62 90 VAL A O 1
ATOM 708 N N . ILE A 1 91 ? 1.651 -5.188 -4.989 1.00 95.31 91 ILE A N 1
ATOM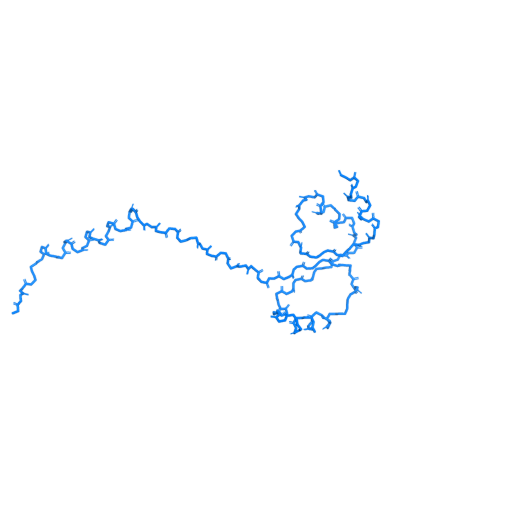 709 C CA . ILE A 1 91 ? 1.400 -5.923 -6.223 1.00 95.31 91 ILE A CA 1
ATOM 710 C C . ILE A 1 91 ? 2.199 -5.221 -7.309 1.00 95.3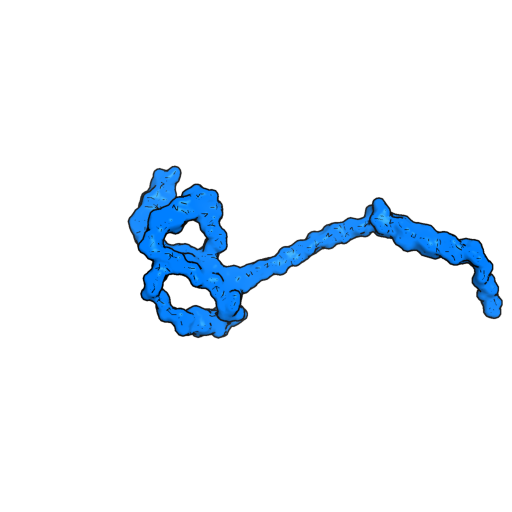1 91 ILE A C 1
ATOM 712 O O . ILE A 1 91 ? 2.033 -4.020 -7.484 1.00 95.31 91 ILE A O 1
ATOM 716 N N . ILE A 1 92 ? 3.062 -5.944 -8.022 1.00 93.62 92 ILE A N 1
ATOM 717 C CA . ILE A 1 92 ? 3.914 -5.408 -9.092 1.00 93.62 92 ILE A CA 1
ATOM 718 C C . ILE A 1 92 ? 3.894 -6.316 -10.323 1.00 93.62 92 ILE A C 1
ATOM 720 O O . ILE A 1 92 ? 3.692 -7.524 -10.180 1.00 93.62 92 ILE A O 1
ATOM 724 N N . PRO A 1 93 ? 4.132 -5.767 -11.528 1.00 92.38 93 PRO A N 1
ATOM 725 C CA . PRO A 1 93 ? 4.410 -6.580 -12.702 1.00 92.38 93 PRO A CA 1
ATOM 726 C C . PRO A 1 93 ? 5.649 -7.455 -12.505 1.00 92.38 93 PRO A C 1
ATOM 728 O O . PRO A 1 93 ? 6.621 -7.037 -11.877 1.00 92.38 93 PRO A O 1
ATOM 731 N N . ASP A 1 94 ? 5.646 -8.626 -13.136 1.00 92.06 94 ASP A N 1
ATOM 732 C CA . ASP A 1 94 ? 6.729 -9.614 -13.050 1.00 92.06 94 ASP A CA 1
ATOM 733 C C . ASP A 1 94 ? 8.111 -9.032 -13.397 1.00 92.06 94 ASP A C 1
ATOM 735 O O . ASP A 1 94 ? 9.079 -9.217 -12.665 1.00 92.06 94 ASP A O 1
ATOM 739 N N . TYR A 1 95 ? 8.197 -8.202 -14.441 1.00 89.75 95 TYR A N 1
ATOM 740 C CA . TYR A 1 95 ? 9.473 -7.614 -14.863 1.00 89.75 95 TYR A CA 1
ATOM 741 C C . TYR A 1 95 ? 10.118 -6.695 -13.807 1.00 89.75 95 TYR A C 1
ATOM 743 O O . TYR A 1 95 ? 11.322 -6.457 -13.864 1.00 89.75 95 TYR A O 1
ATOM 751 N N . ILE A 1 96 ? 9.353 -6.170 -12.842 1.00 90.75 96 ILE A N 1
ATOM 752 C CA . ILE A 1 96 ? 9.908 -5.365 -11.742 1.00 90.75 96 ILE A CA 1
ATOM 753 C C . ILE A 1 96 ? 10.667 -6.249 -10.753 1.00 90.75 96 ILE A C 1
ATOM 755 O O . ILE A 1 96 ? 11.675 -5.806 -10.206 1.00 90.75 96 ILE A O 1
ATOM 759 N N . LEU A 1 97 ? 10.239 -7.501 -10.551 1.00 86.75 97 LEU A N 1
ATOM 760 C CA . LEU A 1 97 ? 10.951 -8.455 -9.695 1.00 86.75 97 LEU A CA 1
ATOM 761 C C . LEU A 1 97 ? 12.341 -8.754 -10.254 1.00 86.75 97 LEU A C 1
ATOM 763 O O . LEU A 1 97 ? 13.314 -8.752 -9.502 1.00 86.75 97 LEU A O 1
ATOM 767 N N . ASP A 1 98 ? 12.440 -8.934 -11.571 1.00 86.38 98 ASP A N 1
ATOM 768 C CA . ASP A 1 98 ? 13.710 -9.169 -12.258 1.00 86.38 98 ASP A CA 1
ATOM 769 C C . ASP A 1 98 ? 14.689 -8.005 -12.105 1.00 86.38 98 ASP A C 1
ATOM 771 O O . ASP A 1 98 ? 15.897 -8.224 -12.009 1.00 86.38 98 ASP A O 1
ATOM 775 N N . VAL A 1 99 ? 14.184 -6.770 -12.129 1.00 85.69 99 VAL A N 1
ATOM 776 C CA . VAL A 1 99 ? 15.004 -5.568 -11.941 1.00 85.69 99 VAL A CA 1
ATOM 777 C C . VAL A 1 99 ? 15.431 -5.456 -10.482 1.00 85.69 99 VAL A C 1
ATOM 779 O O . VAL A 1 99 ? 16.616 -5.294 -10.203 1.00 85.69 99 VAL A O 1
ATOM 782 N N . TRP A 1 100 ? 14.489 -5.621 -9.555 1.00 80.00 100 TRP A N 1
ATOM 783 C CA . TRP A 1 100 ? 14.734 -5.485 -8.123 1.00 80.00 100 TRP A CA 1
ATOM 784 C C . TRP A 1 100 ? 15.698 -6.543 -7.568 1.00 80.00 100 TRP A C 1
ATOM 786 O O . TRP A 1 100 ? 16.545 -6.218 -6.748 1.00 80.00 100 TRP A O 1
ATOM 796 N N . GLN A 1 101 ? 15.629 -7.796 -8.030 1.00 79.44 101 GLN A N 1
ATOM 797 C CA . GLN A 1 101 ? 16.543 -8.862 -7.585 1.00 79.44 101 GLN A CA 1
ATOM 798 C C . GLN A 1 101 ? 17.975 -8.721 -8.125 1.00 79.44 101 GLN A C 1
ATOM 800 O O . GLN A 1 101 ? 18.881 -9.395 -7.634 1.00 79.44 101 GLN A O 1
ATOM 805 N N . LYS A 1 102 ? 18.177 -7.907 -9.167 1.00 75.19 102 LYS A N 1
ATOM 806 C CA . LYS A 1 102 ? 19.489 -7.680 -9.793 1.00 75.19 102 LYS A CA 1
ATOM 807 C C . LYS A 1 102 ? 20.196 -6.422 -9.279 1.00 75.19 102 LYS A C 1
ATOM 809 O O . LYS A 1 102 ? 21.368 -6.246 -9.615 1.00 75.19 102 LYS A O 1
ATOM 814 N N . ALA A 1 103 ? 19.492 -5.566 -8.540 1.00 63.78 103 ALA A N 1
ATOM 815 C CA . ALA A 1 103 ? 20.030 -4.372 -7.890 1.00 63.78 103 ALA A CA 1
ATOM 816 C C . ALA A 1 103 ? 20.713 -4.727 -6.558 1.00 63.78 103 ALA A C 1
ATOM 818 O O . ALA A 1 103 ? 21.762 -4.108 -6.265 1.00 63.78 103 ALA A O 1
#

Secondary structure (DSSP, 8-state):
-----THHHHHHHHHHHTHHHH--------------EEEEEETT-S-THHHHHHHHHHT--GGGEEEEEES-HHHHHHHHHTT----SEE---HHHHHHHTT-

Solvent-accessible surface area (backbone atoms only — not comparable to full-atom values): 6590 Å² total; per-residue (Å²): 134,87,83,85,56,77,74,61,59,60,60,55,55,54,60,61,58,57,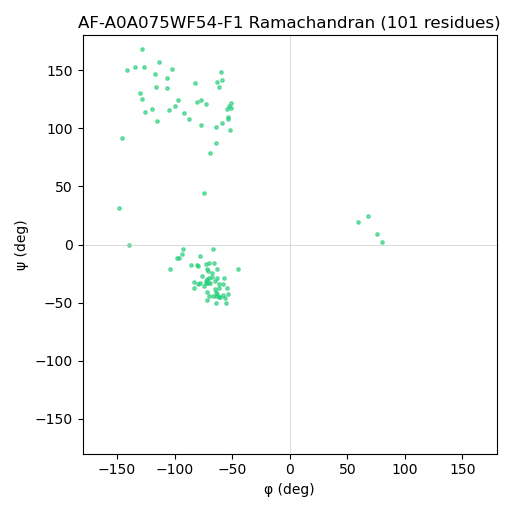52,71,75,79,61,73,76,78,68,76,75,76,73,71,74,76,83,53,49,33,36,39,34,54,59,90,73,68,64,73,67,56,52,51,54,47,18,65,75,72,73,44,63,56,89,30,51,44,76,44,68,41,91,55,70,66,64,54,48,59,35,49,74,70,73,60,70,87,52,81,42,74,62,76,64,70,71,55,54,62,53,62,77,71,108

Foldseek 3Di:
DDDDDPVVVVVVVVVVVVCVPPPPPPPPPPPPPLLAAFEEEAPPPDDPVVLVVCCVVVVHDSVRYHYHHDNDCVVVLVCVVVVPSVHPYYDDDPVSVVVNVVD

InterPro domains:
  IPR006311 Twin-arginine translocation pathway, signal sequence [PS51318] (1-32)

Sequence (103 aa):
MPRLTRRRFIGLAAGVAGMTLFGGLRMPKARAAENSLKIWNWSYYIDEALLDEFAAHAGIPRVSIVYDEYDDPNVVLSRLEAGKSGYDVVIIPDYILDVWQKA

Organism: NCBI:txid1344584